Protein AF-A0A9P5PAH6-F1 (afdb_monomer_lite)

Secondary structure (DSSP, 8-state):
-HHHHTT-SS-EEE--TTS--HHHHHHHHHT---EEESSGGGHHHHHHHHHHTSS-GGG-

Sequence (60 aa):
DMSTAKHADGLFVKEKDYRENDLAAYCTKLGIKHILLSNFSKALPVVQDVVRGEKSVNEV

Foldseek 3Di:
DLVVLVVDLEAEDEDDPPDDRPSVVSCVVVVRDYHYDPDPVVVVVVVVCCVVVVDPSVRD

Radius of gyration: 11.9 Å; chains: 1; bounding box: 22×26×30 Å

Organism: NCBI:txid206335

InterPro domains:
  IPR023214 HAD superfamily [G3DSA:3.40.50.1000] (1-60)

Structure (mmCIF, N/CA/C/O backbone):
data_AF-A0A9P5PAH6-F1
#
_entry.id   AF-A0A9P5PAH6-F1
#
loop_
_atom_site.group_PDB
_atom_site.id
_atom_site.type_symbol
_atom_site.label_atom_id
_atom_site.label_alt_id
_atom_site.label_comp_id
_atom_site.label_asym_id
_atom_site.label_entity_id
_atom_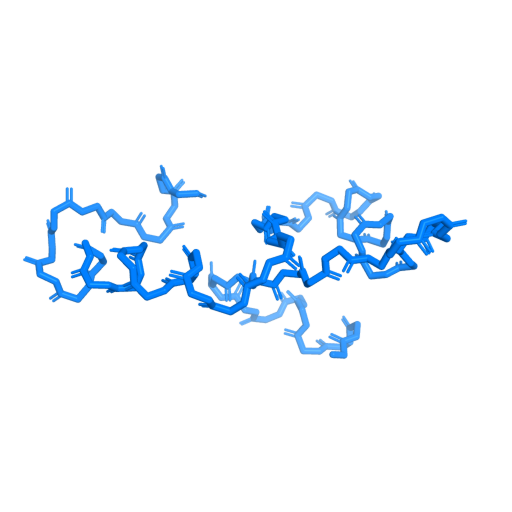site.label_seq_id
_atom_site.pdbx_PDB_ins_code
_atom_site.Cartn_x
_atom_site.Cartn_y
_atom_site.Cartn_z
_atom_site.occupancy
_atom_site.B_iso_or_equiv
_atom_site.auth_seq_id
_atom_site.auth_comp_id
_atom_site.auth_asym_id
_atom_site.auth_atom_id
_atom_site.pdbx_PDB_model_num
ATOM 1 N N . ASP A 1 1 ? -6.143 1.838 -10.992 1.00 78.12 1 ASP A N 1
ATOM 2 C CA . ASP A 1 1 ? -6.303 3.070 -11.788 1.00 78.12 1 ASP A CA 1
ATOM 3 C C . ASP A 1 1 ? -5.821 4.315 -11.078 1.00 78.12 1 ASP A C 1
ATOM 5 O O . ASP A 1 1 ? -5.985 4.428 -9.868 1.00 78.12 1 ASP A O 1
ATOM 9 N N . MET A 1 2 ? -5.266 5.259 -11.844 1.00 81.50 2 MET A N 1
ATOM 10 C CA . MET A 1 2 ? -4.798 6.555 -11.332 1.00 81.50 2 MET A CA 1
ATOM 11 C C . MET A 1 2 ? -5.945 7.435 -10.811 1.00 81.50 2 MET A C 1
ATOM 13 O O . MET A 1 2 ? -5.767 8.159 -9.836 1.00 81.50 2 MET A O 1
ATOM 17 N N . SER A 1 3 ? -7.125 7.371 -11.438 1.00 83.69 3 SER A N 1
ATOM 18 C CA . SER A 1 3 ? -8.316 8.108 -10.994 1.00 83.69 3 SER A CA 1
ATOM 19 C C . SER A 1 3 ? -8.819 7.604 -9.641 1.00 83.69 3 SER A C 1
ATOM 21 O O . SER A 1 3 ? -9.085 8.402 -8.749 1.00 83.69 3 SER A O 1
ATOM 23 N N . THR A 1 4 ? -8.877 6.285 -9.453 1.00 83.50 4 THR A N 1
ATOM 24 C CA . THR A 1 4 ? -9.323 5.658 -8.200 1.00 83.50 4 THR A CA 1
ATOM 25 C C . THR A 1 4 ? -8.303 5.811 -7.074 1.00 83.50 4 THR A C 1
ATOM 27 O O . THR A 1 4 ? -8.693 5.984 -5.925 1.00 83.50 4 THR A O 1
ATOM 30 N N . ALA A 1 5 ? -7.003 5.812 -7.391 1.00 85.31 5 ALA A N 1
ATOM 31 C CA . ALA A 1 5 ? -5.928 5.955 -6.407 1.00 85.31 5 ALA A CA 1
ATOM 32 C C . ALA A 1 5 ? -6.051 7.227 -5.550 1.00 85.31 5 ALA A C 1
ATOM 34 O O . ALA A 1 5 ? -5.685 7.210 -4.383 1.00 85.31 5 ALA A O 1
ATOM 35 N N . LYS A 1 6 ? -6.602 8.316 -6.103 1.00 85.50 6 LYS A N 1
ATOM 36 C CA . LYS A 1 6 ? -6.801 9.582 -5.375 1.00 85.50 6 LYS A CA 1
ATOM 37 C C . LYS A 1 6 ? -7.883 9.531 -4.302 1.00 85.50 6 LYS A C 1
ATOM 39 O O . LYS A 1 6 ? -7.899 10.387 -3.427 1.00 85.50 6 LYS A O 1
ATOM 44 N N . HIS A 1 7 ? -8.809 8.588 -4.420 1.00 87.06 7 HIS A N 1
ATOM 45 C CA . HIS A 1 7 ? -9.955 8.451 -3.525 1.00 87.06 7 HIS A CA 1
ATOM 46 C C . HIS A 1 7 ? -9.820 7.241 -2.601 1.00 87.06 7 HIS A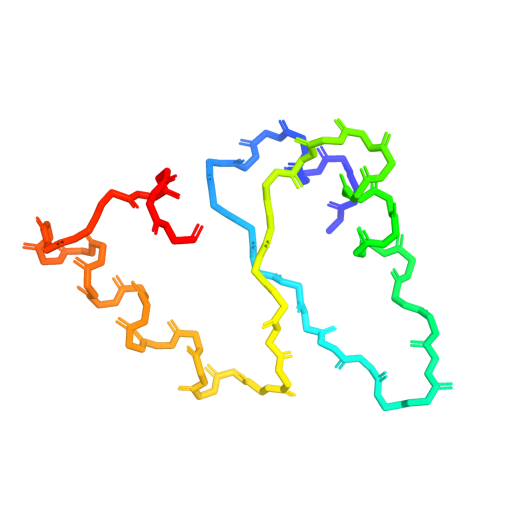 C 1
ATOM 48 O O . HIS A 1 7 ? -10.741 6.950 -1.848 1.00 87.06 7 HIS A O 1
ATOM 54 N N . ALA A 1 8 ? -8.709 6.510 -2.691 1.00 86.19 8 ALA A N 1
ATOM 55 C CA . ALA A 1 8 ? -8.468 5.345 -1.868 1.00 86.19 8 ALA A CA 1
ATOM 56 C C . ALA A 1 8 ? -7.917 5.774 -0.507 1.00 86.19 8 ALA A C 1
ATOM 58 O O . ALA A 1 8 ? -6.902 6.466 -0.443 1.00 86.19 8 ALA A O 1
ATOM 59 N N . ASP A 1 9 ? -8.540 5.300 0.569 1.00 85.56 9 ASP A N 1
ATOM 60 C CA . ASP A 1 9 ? -7.957 5.409 1.907 1.00 85.56 9 ASP A CA 1
ATOM 61 C C . ASP A 1 9 ? -6.722 4.506 2.032 1.00 85.56 9 ASP A C 1
ATOM 63 O O . ASP A 1 9 ? -5.737 4.888 2.652 1.00 85.56 9 ASP A O 1
ATOM 67 N N . GLY A 1 10 ? -6.749 3.332 1.388 1.00 86.44 10 GLY A N 1
ATOM 68 C CA . GLY A 1 10 ? -5.632 2.391 1.317 1.00 86.44 10 GLY A CA 1
ATOM 69 C C . GLY A 1 10 ? -5.414 1.887 -0.107 1.00 86.44 10 GLY A C 1
ATOM 70 O O . GLY A 1 10 ? -6.350 1.431 -0.766 1.00 86.44 10 GLY A O 1
ATOM 71 N N . LEU A 1 11 ? -4.170 1.955 -0.587 1.00 90.69 11 LEU A N 1
ATOM 72 C CA . LEU A 1 11 ? -3.805 1.572 -1.948 1.00 90.69 11 LEU A CA 1
ATOM 73 C C . LEU A 1 11 ? -2.638 0.583 -1.948 1.00 90.69 11 LEU A C 1
ATOM 75 O O . LEU A 1 11 ? -1.533 0.907 -1.522 1.00 90.69 11 LEU A O 1
ATOM 79 N N . PHE A 1 12 ? -2.863 -0.602 -2.510 1.00 90.56 12 PHE A N 1
ATOM 80 C CA . PHE A 1 12 ? -1.808 -1.576 -2.770 1.00 90.56 12 PHE A CA 1
ATOM 81 C C . PHE A 1 12 ? -1.372 -1.503 -4.229 1.00 90.56 12 PHE A C 1
ATOM 83 O O . PHE A 1 12 ? -2.187 -1.632 -5.146 1.00 90.56 12 PHE A O 1
ATOM 90 N N . VAL A 1 13 ? -0.075 -1.328 -4.451 1.00 90.00 13 VAL A N 1
ATOM 91 C CA . VAL A 1 13 ? 0.516 -1.227 -5.782 1.00 90.00 13 VAL A CA 1
ATOM 92 C C . VAL A 1 13 ? 1.445 -2.414 -5.985 1.00 90.00 13 VAL A C 1
ATOM 94 O O . VAL A 1 13 ? 2.466 -2.551 -5.319 1.00 90.00 13 VAL A O 1
ATOM 97 N N . LYS A 1 14 ? 1.084 -3.307 -6.909 1.00 87.06 14 LYS A N 1
ATOM 98 C CA . LYS A 1 14 ? 1.904 -4.483 -7.200 1.00 87.06 14 LYS A CA 1
ATOM 99 C C . LYS A 1 14 ? 3.170 -4.074 -7.953 1.00 87.06 14 LYS A C 1
ATOM 101 O O . LYS A 1 14 ? 3.081 -3.490 -9.030 1.00 87.06 14 LYS A O 1
ATOM 106 N N . GLU A 1 15 ? 4.331 -4.441 -7.436 1.00 83.06 15 GLU A N 1
ATOM 107 C CA . GLU A 1 15 ? 5.612 -4.285 -8.112 1.00 83.06 15 GLU A CA 1
ATOM 108 C C . GLU A 1 15 ? 5.635 -5.104 -9.417 1.00 83.06 15 GLU A C 1
ATOM 110 O O . GLU A 1 15 ? 5.085 -6.216 -9.512 1.00 83.06 15 GLU A O 1
ATOM 115 N N . LYS A 1 16 ? 6.225 -4.514 -10.459 1.00 76.50 16 LYS A N 1
ATOM 116 C CA . LYS A 1 16 ? 6.494 -5.182 -11.731 1.00 76.50 16 LYS A CA 1
ATOM 117 C C . LYS A 1 16 ? 7.991 -5.432 -11.804 1.00 76.50 16 LYS A C 1
ATOM 119 O O . LYS A 1 16 ? 8.767 -4.490 -11.696 1.00 76.50 16 LY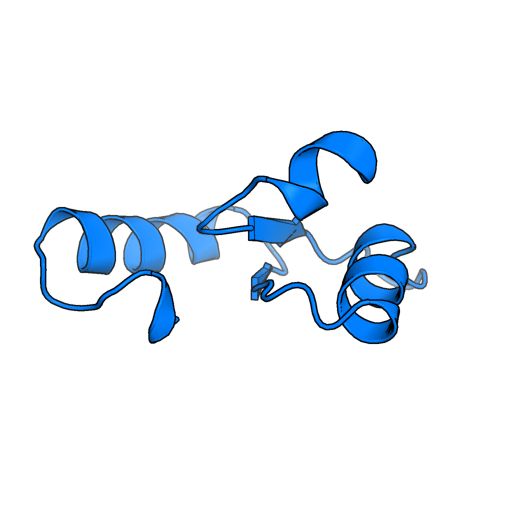S A O 1
ATOM 124 N N . ASP A 1 17 ? 8.377 -6.684 -12.018 1.00 62.97 17 ASP A N 1
ATOM 125 C CA . ASP A 1 17 ? 9.775 -7.046 -12.214 1.00 62.97 17 ASP A CA 1
ATOM 126 C C . ASP A 1 17 ? 10.362 -6.232 -13.382 1.00 62.97 17 ASP A C 1
ATOM 128 O O . ASP A 1 17 ? 9.839 -6.247 -14.500 1.00 62.97 17 ASP A O 1
ATOM 132 N N . TYR A 1 18 ? 11.436 -5.489 -13.100 1.00 56.06 18 TYR A N 1
ATOM 133 C CA . TYR A 1 18 ? 12.258 -4.746 -14.066 1.00 56.06 18 TYR A CA 1
ATOM 134 C C . TYR A 1 18 ? 11.602 -3.592 -14.847 1.00 56.06 18 TYR A C 1
ATOM 136 O O . TYR A 1 18 ? 12.226 -3.064 -15.769 1.00 56.06 18 TYR A O 1
ATOM 144 N N . ARG A 1 19 ? 10.392 -3.138 -14.496 1.00 56.03 19 ARG A N 1
ATOM 145 C CA . ARG A 1 19 ? 9.833 -1.892 -15.053 1.00 56.03 19 ARG A CA 1
ATOM 146 C C . ARG A 1 19 ? 9.358 -0.958 -13.959 1.00 56.03 19 ARG A C 1
ATOM 148 O O . ARG A 1 19 ? 8.677 -1.376 -13.027 1.00 56.03 19 ARG A O 1
ATOM 155 N N . GLU A 1 20 ? 9.685 0.315 -14.146 1.00 63.03 20 GLU A N 1
ATOM 156 C CA . GLU A 1 20 ? 9.145 1.424 -13.375 1.00 63.03 20 GLU A CA 1
ATOM 157 C C . GLU A 1 20 ? 7.617 1.285 -13.302 1.00 63.03 20 GLU A C 1
ATOM 159 O O . GLU A 1 20 ? 6.936 1.074 -14.311 1.00 63.03 20 GLU A O 1
ATOM 164 N N . ASN A 1 21 ? 7.076 1.278 -12.086 1.00 78.56 21 ASN A N 1
ATOM 165 C CA . ASN A 1 21 ? 5.642 1.168 -11.903 1.00 78.56 21 ASN A CA 1
ATOM 166 C C . ASN A 1 21 ? 5.037 2.566 -12.022 1.00 78.56 21 ASN A C 1
ATOM 168 O O . ASN A 1 21 ? 5.090 3.346 -11.072 1.00 78.56 21 ASN A O 1
ATOM 172 N N . ASP A 1 22 ? 4.428 2.851 -13.173 1.00 83.62 22 ASP A N 1
ATOM 173 C CA . ASP A 1 22 ? 3.803 4.144 -13.469 1.00 83.62 22 ASP A CA 1
ATOM 174 C C . ASP A 1 22 ? 2.810 4.593 -12.387 1.00 83.62 22 ASP A C 1
ATOM 176 O O . ASP A 1 22 ? 2.699 5.783 -12.102 1.00 83.62 22 ASP A O 1
ATOM 180 N N . LEU A 1 23 ? 2.099 3.655 -11.747 1.00 85.12 23 LEU A N 1
ATOM 181 C CA . LEU A 1 23 ? 1.164 3.968 -10.667 1.00 85.12 23 LEU A CA 1
ATOM 182 C C .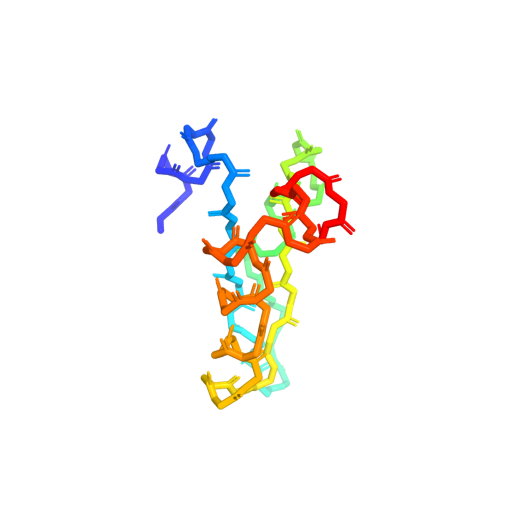 LEU A 1 23 ? 1.898 4.305 -9.365 1.00 85.12 23 LEU A C 1
ATOM 184 O O . LEU A 1 23 ? 1.513 5.255 -8.696 1.00 85.12 23 LEU A O 1
ATOM 188 N N . ALA A 1 24 ? 2.966 3.584 -9.020 1.00 87.19 24 ALA A N 1
ATOM 189 C CA . ALA A 1 24 ? 3.782 3.903 -7.846 1.00 87.19 24 ALA A CA 1
ATOM 190 C C . ALA A 1 24 ? 4.491 5.256 -8.002 1.00 87.19 24 ALA A C 1
ATOM 192 O O . ALA A 1 24 ? 4.496 6.075 -7.079 1.00 87.19 2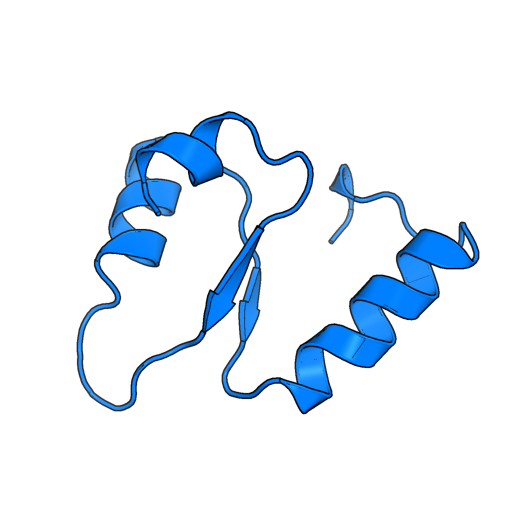4 ALA A O 1
ATOM 193 N N . ALA A 1 25 ? 5.032 5.526 -9.194 1.00 88.88 25 ALA A N 1
ATOM 194 C CA . ALA A 1 25 ? 5.637 6.808 -9.536 1.00 88.88 25 ALA A CA 1
ATOM 195 C C . ALA A 1 25 ? 4.596 7.938 -9.485 1.00 88.88 25 ALA A C 1
ATOM 197 O O . ALA A 1 25 ? 4.844 8.992 -8.898 1.00 88.88 25 ALA A O 1
ATOM 198 N N . TYR A 1 26 ? 3.397 7.699 -10.024 1.00 89.06 26 TYR A N 1
ATOM 199 C CA . TYR A 1 26 ? 2.272 8.629 -9.941 1.00 89.06 26 TYR A CA 1
ATOM 200 C C . TYR A 1 26 ? 1.857 8.924 -8.496 1.00 89.06 26 TYR A C 1
ATOM 202 O O . TYR A 1 26 ? 1.695 10.088 -8.124 1.00 89.06 26 TYR A O 1
ATOM 210 N N . CYS A 1 27 ? 1.720 7.886 -7.671 1.00 89.50 27 CYS A N 1
ATOM 211 C CA . CYS A 1 27 ? 1.352 8.024 -6.269 1.00 89.50 27 CYS A CA 1
ATOM 212 C C . CYS A 1 27 ? 2.426 8.779 -5.483 1.00 89.50 27 CYS A C 1
ATOM 214 O O . CYS A 1 27 ? 2.095 9.722 -4.770 1.00 89.50 27 CYS A O 1
ATOM 216 N N . THR A 1 28 ? 3.704 8.455 -5.695 1.00 88.31 28 THR A N 1
ATOM 217 C CA . THR A 1 28 ? 4.840 9.183 -5.107 1.00 88.31 28 THR A CA 1
ATOM 218 C C . THR A 1 28 ? 4.821 10.660 -5.501 1.00 88.31 28 THR A C 1
ATOM 220 O O . THR A 1 28 ? 4.920 11.530 -4.639 1.00 88.31 28 THR A O 1
ATOM 223 N N . LYS A 1 29 ? 4.619 10.964 -6.790 1.00 90.31 29 LYS A N 1
ATOM 224 C CA . LYS A 1 29 ? 4.583 12.342 -7.307 1.00 90.31 29 LYS A CA 1
ATOM 225 C C . LYS A 1 29 ? 3.453 13.183 -6.704 1.00 90.31 29 LYS A C 1
ATOM 227 O O . LYS A 1 29 ? 3.616 14.390 -6.554 1.00 90.31 29 LYS A O 1
ATOM 232 N N . LEU A 1 30 ? 2.309 12.571 -6.400 1.00 88.81 30 LEU A N 1
ATOM 233 C CA . LEU A 1 30 ? 1.133 13.261 -5.859 1.00 88.81 30 LEU A CA 1
ATOM 234 C C . LEU A 1 30 ? 0.985 13.141 -4.336 1.00 88.81 30 LEU A C 1
ATOM 236 O O . LEU A 1 30 ? 0.001 13.638 -3.795 1.00 88.81 30 LEU A O 1
ATOM 240 N N . GLY A 1 31 ? 1.924 12.484 -3.648 1.00 87.56 31 GLY A N 1
ATOM 241 C CA . GLY A 1 31 ? 1.830 12.244 -2.205 1.00 87.56 31 GLY A CA 1
ATOM 242 C C . GLY A 1 31 ? 0.687 11.302 -1.809 1.00 87.56 31 GLY A C 1
ATOM 243 O O . GLY A 1 31 ? 0.209 11.353 -0.679 1.00 87.56 31 GLY A O 1
ATOM 244 N N . ILE A 1 32 ? 0.227 10.452 -2.731 1.00 89.25 32 ILE A N 1
ATOM 245 C CA . ILE A 1 32 ? -0.798 9.441 -2.459 1.00 89.25 32 ILE A CA 1
ATOM 246 C C . ILE A 1 32 ? -0.130 8.292 -1.699 1.00 89.25 32 ILE A C 1
ATOM 248 O O . ILE A 1 32 ? 0.795 7.649 -2.214 1.00 89.25 32 ILE A O 1
ATOM 252 N N . LYS A 1 33 ? -0.609 8.026 -0.479 1.00 87.88 33 LYS A N 1
ATOM 253 C CA . LYS A 1 33 ? -0.152 6.891 0.331 1.00 87.88 33 LYS A CA 1
ATOM 254 C C . LYS A 1 33 ? -0.419 5.584 -0.410 1.00 87.88 33 LYS A C 1
ATOM 256 O O . LYS A 1 33 ? -1.523 5.353 -0.899 1.00 87.88 33 LYS A O 1
ATOM 261 N N . HIS A 1 34 ? 0.604 4.746 -0.515 1.00 90.19 34 HIS A N 1
ATOM 262 C CA . HIS A 1 34 ? 0.500 3.463 -1.189 1.00 90.19 34 HIS A CA 1
ATOM 263 C C . HIS A 1 34 ? 1.532 2.472 -0.657 1.00 90.19 34 HIS A C 1
ATOM 265 O O . HIS A 1 34 ? 2.631 2.857 -0.263 1.00 90.19 34 HIS A O 1
ATOM 271 N N . ILE A 1 35 ? 1.179 1.190 -0.706 1.00 89.56 35 ILE A N 1
ATOM 272 C CA . ILE A 1 35 ? 2.015 0.083 -0.248 1.00 89.56 35 ILE A CA 1
ATOM 273 C C . ILE A 1 35 ? 2.461 -0.713 -1.467 1.00 89.56 35 ILE A C 1
ATOM 275 O O . ILE A 1 35 ? 1.633 -1.261 -2.203 1.00 89.56 35 ILE A O 1
ATOM 279 N N . LEU A 1 36 ? 3.773 -0.786 -1.682 1.00 89.44 36 LEU A N 1
ATOM 280 C CA . LEU A 1 36 ? 4.354 -1.622 -2.725 1.00 89.44 36 LEU A CA 1
ATOM 281 C C . LEU A 1 36 ? 4.345 -3.090 -2.299 1.00 89.44 36 LEU A C 1
ATOM 283 O O . LEU A 1 36 ? 4.809 -3.443 -1.217 1.00 89.44 36 LEU A O 1
ATOM 287 N N . LEU A 1 37 ? 3.832 -3.956 -3.169 1.00 88.94 37 LEU A N 1
ATOM 288 C CA . LEU A 1 37 ? 3.776 -5.394 -2.930 1.00 88.94 37 LEU A CA 1
ATOM 289 C C . LEU A 1 37 ? 4.434 -6.157 -4.072 1.00 88.94 37 LEU A C 1
ATOM 291 O O . LEU A 1 37 ? 3.996 -6.062 -5.215 1.00 88.94 37 LEU A O 1
ATOM 295 N N . SER A 1 38 ? 5.395 -7.019 -3.764 1.00 86.19 38 SER A N 1
ATOM 296 C CA . SER A 1 38 ? 5.954 -7.935 -4.764 1.00 86.19 38 SER A CA 1
ATOM 297 C C . SER A 1 38 ? 4.949 -9.016 -5.190 1.00 86.19 38 SER A C 1
ATOM 299 O O . SER A 1 38 ? 4.899 -9.421 -6.353 1.00 86.19 38 SER A O 1
ATOM 301 N N . ASN A 1 39 ? 4.082 -9.458 -4.271 1.00 85.38 39 ASN A N 1
ATOM 302 C CA . ASN A 1 39 ? 3.028 -10.436 -4.540 1.00 85.38 39 ASN A CA 1
ATOM 303 C C . ASN A 1 39 ? 1.791 -10.242 -3.646 1.00 85.38 39 ASN A C 1
ATOM 305 O O . ASN A 1 39 ? 1.852 -9.610 -2.593 1.00 85.38 39 ASN A O 1
ATOM 309 N N . PHE A 1 40 ? 0.662 -10.827 -4.062 1.00 85.38 40 PHE A N 1
ATOM 310 C CA . PHE A 1 40 ? -0.619 -10.703 -3.357 1.00 85.38 40 PHE A CA 1
ATOM 311 C C . PHE A 1 40 ? -0.622 -11.343 -1.966 1.00 85.38 40 PHE A C 1
ATOM 313 O O . PHE A 1 40 ? -1.327 -10.863 -1.081 1.00 85.38 40 PHE A O 1
ATOM 320 N N . SER A 1 41 ? 0.203 -12.364 -1.726 1.00 89.88 41 SER A N 1
ATOM 321 C CA . SER A 1 41 ? 0.303 -13.004 -0.410 1.00 89.88 41 SER A CA 1
ATOM 322 C C . SER A 1 41 ? 0.817 -12.047 0.670 1.00 89.88 41 SER A C 1
ATOM 324 O O . SER A 1 41 ? 0.556 -12.261 1.850 1.00 89.88 41 SER A O 1
ATOM 326 N N . LYS A 1 42 ? 1.512 -10.966 0.284 1.00 88.50 42 LYS A N 1
ATOM 327 C CA . LYS A 1 42 ? 1.947 -9.902 1.199 1.00 88.50 42 LYS A CA 1
ATOM 328 C C . LYS A 1 42 ? 0.832 -8.916 1.574 1.00 88.50 42 LYS A C 1
ATOM 330 O O . LYS A 1 42 ? 0.957 -8.267 2.604 1.00 88.50 42 LYS A O 1
ATOM 335 N N . ALA A 1 43 ? -0.252 -8.827 0.798 1.00 90.94 43 ALA A N 1
ATOM 336 C CA . ALA A 1 43 ? -1.385 -7.945 1.108 1.00 90.94 43 ALA A CA 1
ATOM 337 C C . ALA A 1 43 ? -2.225 -8.474 2.277 1.00 90.94 43 ALA A C 1
ATOM 339 O O . ALA A 1 43 ? -2.691 -7.709 3.116 1.00 90.94 43 ALA A O 1
ATOM 340 N N . LEU A 1 44 ? -2.421 -9.795 2.318 1.00 91.38 44 LEU A N 1
ATOM 341 C CA . LEU A 1 44 ? -3.326 -10.453 3.255 1.00 91.38 44 LEU A CA 1
ATOM 342 C C . LEU A 1 44 ? -3.061 -10.109 4.733 1.00 91.38 44 LEU A C 1
ATOM 344 O O . LEU A 1 44 ? -4.016 -9.692 5.385 1.00 91.38 44 LEU A O 1
ATOM 348 N N . PRO A 1 45 ? -1.830 -10.233 5.273 1.00 91.50 45 PRO A N 1
ATOM 349 C CA . PRO A 1 45 ? -1.588 -9.900 6.676 1.00 91.50 45 PRO A CA 1
ATOM 350 C C . PRO A 1 45 ? -1.862 -8.421 6.974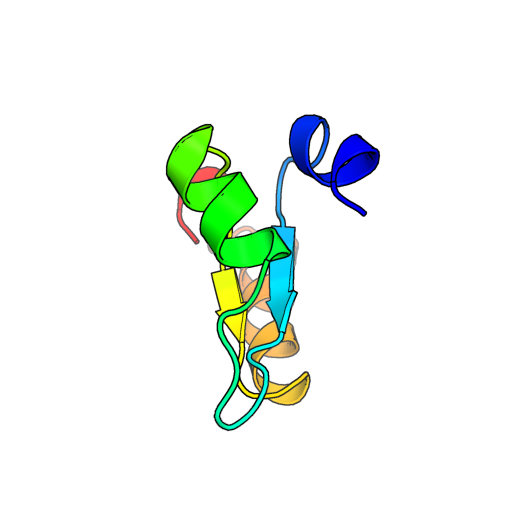 1.00 91.50 45 PRO A C 1
ATOM 352 O O . PRO A 1 45 ? -2.458 -8.108 7.992 1.00 91.50 45 PRO A O 1
ATOM 355 N N . VAL A 1 46 ? -1.531 -7.511 6.050 1.00 90.44 46 VAL A N 1
ATOM 356 C CA . VAL A 1 46 ? -1.782 -6.070 6.222 1.00 90.44 46 VAL A CA 1
ATOM 357 C C . VAL A 1 46 ? -3.280 -5.781 6.323 1.00 90.44 46 VAL A C 1
ATOM 359 O O . VAL A 1 46 ? -3.721 -5.062 7.214 1.00 90.44 46 VAL A O 1
ATOM 362 N N . VAL A 1 47 ? -4.083 -6.373 5.434 1.00 91.12 47 VAL A N 1
ATOM 363 C CA . VAL A 1 47 ? -5.544 -6.217 5.472 1.00 91.12 47 VAL A CA 1
ATOM 364 C C . VAL A 1 47 ? -6.127 -6.836 6.743 1.00 91.12 47 VAL A C 1
ATOM 366 O O . VAL A 1 47 ? -7.046 -6.269 7.328 1.00 91.12 47 VAL A O 1
ATOM 369 N N . GLN A 1 48 ? -5.595 -7.973 7.198 1.00 93.44 48 GLN A N 1
ATOM 370 C CA . GLN A 1 48 ? -6.030 -8.609 8.442 1.00 93.44 48 GLN A CA 1
ATOM 371 C C . GLN A 1 48 ? -5.763 -7.726 9.665 1.00 93.44 48 GLN A C 1
ATOM 373 O O . GLN A 1 48 ? -6.677 -7.565 10.471 1.00 93.44 48 GLN A O 1
ATOM 378 N N . ASP A 1 49 ? -4.576 -7.123 9.774 1.00 92.38 49 ASP A N 1
ATOM 379 C CA . ASP A 1 49 ? -4.231 -6.198 10.863 1.00 92.38 49 ASP A CA 1
ATOM 380 C C . ASP A 1 49 ? -5.204 -5.006 10.899 1.00 92.38 49 ASP A C 1
ATOM 382 O O . ASP A 1 49 ? -5.703 -4.632 11.962 1.00 92.38 49 ASP A O 1
ATOM 386 N N . VAL A 1 50 ? -5.537 -4.450 9.726 1.00 91.31 50 VAL A N 1
ATOM 387 C CA . VAL A 1 50 ? -6.497 -3.341 9.604 1.00 91.31 50 VAL A CA 1
ATOM 388 C C . VAL A 1 50 ? -7.905 -3.763 10.022 1.00 91.31 50 VAL A C 1
ATOM 390 O O . VAL A 1 50 ? -8.548 -3.080 10.816 1.00 91.31 50 VAL A O 1
ATOM 393 N N . VAL A 1 51 ? -8.391 -4.904 9.527 1.00 91.69 51 VAL A N 1
ATOM 394 C CA . VAL A 1 51 ? -9.740 -5.408 9.844 1.00 91.69 51 VAL A CA 1
ATOM 395 C C . VAL A 1 51 ? -9.876 -5.775 11.324 1.00 91.69 51 VAL A C 1
ATOM 397 O O . VAL A 1 51 ? -10.947 -5.594 11.901 1.00 91.69 51 VAL A O 1
ATOM 400 N N . ARG A 1 52 ? -8.805 -6.265 11.956 1.00 94.81 52 ARG A N 1
ATOM 401 C CA . ARG A 1 52 ? -8.773 -6.557 13.398 1.00 94.81 52 ARG A CA 1
ATOM 402 C C . ARG A 1 52 ? -8.664 -5.302 14.268 1.00 94.81 52 ARG A C 1
ATOM 404 O O . ARG A 1 52 ? -8.853 -5.405 15.477 1.00 94.81 52 ARG A O 1
ATOM 411 N N . GLY A 1 53 ? -8.385 -4.141 13.674 1.00 90.25 53 GLY A N 1
ATOM 412 C CA . GLY A 1 53 ? -8.161 -2.887 14.393 1.00 90.25 53 GLY A CA 1
ATOM 413 C C . GLY A 1 53 ? -6.792 -2.805 15.072 1.00 90.25 53 GLY A C 1
ATOM 414 O O . GLY A 1 53 ? -6.601 -1.964 15.944 1.00 90.25 53 GLY A O 1
ATOM 415 N N . GLU A 1 54 ? -5.846 -3.667 14.689 1.00 92.56 54 GLU A N 1
ATOM 416 C CA . GLU A 1 54 ? -4.470 -3.659 15.204 1.00 92.56 54 GLU A CA 1
ATOM 417 C C . GLU A 1 54 ? -3.642 -2.523 14.582 1.00 92.56 54 GLU A C 1
ATOM 419 O O . GLU A 1 54 ? -2.700 -2.035 15.206 1.00 92.56 54 GLU A O 1
ATOM 424 N N . LYS A 1 55 ? -4.001 -2.091 13.364 1.00 88.81 55 LYS A N 1
ATOM 425 C CA . LYS A 1 55 ? -3.413 -0.942 12.659 1.00 88.81 55 LYS A CA 1
ATOM 426 C C . LYS A 1 55 ? -4.490 -0.132 11.945 1.00 88.81 55 LYS A C 1
ATOM 428 O O . LYS A 1 55 ? -5.428 -0.692 11.383 1.00 88.81 55 LYS A O 1
ATOM 433 N N . SER A 1 56 ? -4.334 1.183 11.894 1.00 86.44 56 SER A N 1
ATOM 434 C CA . SER A 1 56 ? -5.105 2.043 10.998 1.00 86.44 56 SER A CA 1
ATOM 435 C C . SER A 1 56 ? -4.547 1.983 9.578 1.00 86.44 56 SER A C 1
ATOM 437 O O . SER A 1 56 ? -3.345 1.832 9.373 1.00 86.44 56 SER A O 1
ATOM 439 N N . VAL A 1 57 ? -5.404 2.217 8.582 1.00 83.00 57 VAL A N 1
ATOM 440 C CA . VAL A 1 57 ? -5.000 2.386 7.173 1.00 83.00 57 VAL A CA 1
ATOM 441 C C . VAL A 1 57 ? -3.946 3.497 7.005 1.00 83.00 57 VAL A C 1
ATOM 443 O O . VAL A 1 57 ? -3.158 3.482 6.068 1.00 83.00 57 VAL A O 1
ATOM 446 N N . ASN A 1 58 ? -3.886 4.452 7.937 1.00 80.56 58 ASN A N 1
ATOM 447 C CA . ASN A 1 58 ? -2.889 5.520 7.928 1.00 80.56 58 ASN A CA 1
ATOM 448 C C . ASN A 1 58 ? -1.498 5.124 8.443 1.00 80.56 58 ASN A C 1
ATOM 450 O O . ASN A 1 58 ? -0.569 5.914 8.244 1.00 80.56 58 ASN A O 1
ATOM 454 N N . GLU A 1 59 ? -1.389 3.975 9.113 1.00 77.88 59 GLU A N 1
ATOM 455 C CA . GLU A 1 59 ? -0.188 3.453 9.783 1.00 77.88 59 GLU A CA 1
ATOM 456 C C . GLU A 1 59 ? 0.504 2.335 8.988 1.00 77.88 59 GLU A C 1
ATOM 458 O O . GLU A 1 59 ? 1.538 1.820 9.418 1.00 77.88 59 GLU A O 1
ATOM 463 N N . VAL A 1 60 ? -0.072 1.953 7.847 1.00 72.44 60 VAL A N 1
ATOM 464 C CA . VAL A 1 60 ? 0.450 0.941 6.919 1.00 72.44 60 VAL A CA 1
ATOM 465 C C . VAL A 1 60 ? 1.063 1.560 5.673 1.00 72.44 60 VAL A C 1
ATOM 467 O O . VAL A 1 60 ? 0.633 2.663 5.262 1.00 72.44 60 VAL A O 1
#

pLDDT: mean 85.29, std 8.18, range [56.03, 94.81]